Protein AF-A0A3N0I668-F1 (afdb_monomer_lite)

Radius of gyration: 18.01 Å; chains: 1; bounding box: 52×28×44 Å

InterPro domains:
  IPR002631 Plasmid replication protein, origin binding domain [PF01719] (18-89)

Secondary structure (DSSP, 8-state):
--TTHHHHHHHHHHHHTTTEEEEEEEEE-TTTS-TTHHHHHHHTT-EEEEPPPB-S-B-TTSPBPPPBEEEEEEEEEEEEHHHHHHHHHHT-

Organism: NCBI:txid572010

Foldseek 3Di:
DCPPPPVVVVVVVVVCPPFWDQKDKDKAAPVPFDPCLVVLLVVVVWDKDKDDWPQADADPVRHTDHIIIMMMTGHPDTDGPVVVVVSVVSGD

Sequence (92 aa):
MATNSKTTQKKADAKRAGKRARAWTAMVYPDSAPENWQEILREQLIECLISPLHDKDVLPTGEPKKAHWHVVLSFKNPTTFAKACEVFTEIK

Structure (mmCIF, N/CA/C/O backbone):
data_AF-A0A3N0I668-F1
#
_entry.id   AF-A0A3N0I668-F1
#
loop_
_atom_site.group_PDB
_atom_site.id
_atom_site.type_symbol
_atom_site.label_atom_id
_atom_site.label_alt_id
_atom_site.label_comp_id
_atom_site.label_asym_id
_atom_site.label_entity_id
_atom_site.label_seq_id
_atom_site.pdbx_PDB_ins_code
_atom_site.Cartn_x
_atom_site.Cartn_y
_atom_sit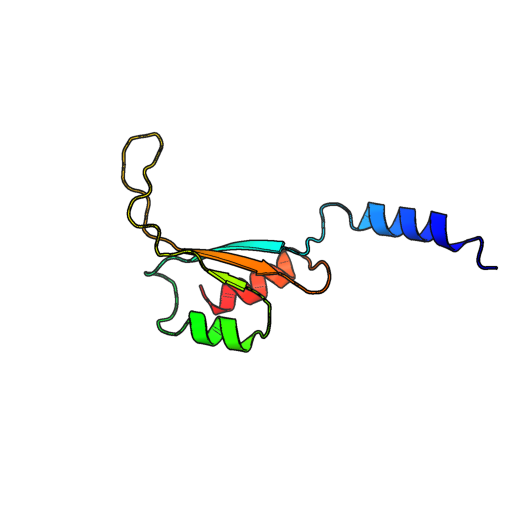e.Cartn_z
_atom_site.occupancy
_atom_site.B_iso_or_equiv
_atom_site.auth_seq_id
_atom_site.auth_comp_id
_atom_site.auth_asym_id
_atom_site.auth_atom_id
_atom_site.pdbx_PDB_model_num
ATOM 1 N N . MET A 1 1 ? -31.332 12.532 26.419 1.00 47.28 1 MET A N 1
ATOM 2 C CA . MET A 1 1 ? -30.320 13.195 25.562 1.00 47.28 1 MET A CA 1
ATOM 3 C C . MET A 1 1 ? -28.937 12.784 26.056 1.00 47.28 1 MET A C 1
ATOM 5 O O . MET A 1 1 ? -28.578 13.161 27.162 1.00 47.28 1 MET A O 1
ATOM 9 N N . ALA A 1 2 ? -28.203 11.939 25.324 1.00 54.47 2 ALA A N 1
ATOM 10 C CA . ALA A 1 2 ? -26.926 11.379 25.786 1.00 54.47 2 ALA A CA 1
ATOM 11 C C . ALA A 1 2 ? -25.804 12.438 25.777 1.00 54.47 2 ALA A C 1
ATOM 13 O O . ALA A 1 2 ? -25.048 12.572 24.819 1.00 54.47 2 ALA A O 1
ATOM 14 N N . THR A 1 3 ? -25.695 13.199 26.862 1.00 53.44 3 THR A N 1
ATOM 15 C CA . THR A 1 3 ? -24.695 14.258 27.083 1.00 53.44 3 THR A CA 1
ATOM 16 C C . THR A 1 3 ? -23.270 13.726 27.275 1.00 53.44 3 THR A C 1
ATOM 18 O O . THR A 1 3 ? -22.311 14.478 27.124 1.00 53.44 3 THR A O 1
ATOM 21 N N . ASN A 1 4 ? -23.101 12.421 27.511 1.00 57.38 4 ASN A N 1
ATOM 22 C CA . ASN A 1 4 ? -21.801 11.787 27.763 1.00 57.38 4 ASN A CA 1
ATOM 23 C C . ASN A 1 4 ? -21.072 11.288 26.487 1.00 57.38 4 ASN A C 1
ATOM 25 O O . ASN A 1 4 ? -20.004 10.673 26.569 1.00 57.38 4 ASN A O 1
ATOM 29 N N . SER A 1 5 ? -21.633 11.522 25.291 1.00 74.06 5 SER A N 1
ATOM 30 C CA . SER A 1 5 ? -21.133 10.909 24.048 1.00 74.06 5 SER A CA 1
ATOM 31 C C . SER A 1 5 ? -19.922 11.630 23.448 1.00 74.06 5 SER A C 1
ATOM 33 O O . SER A 1 5 ? -18.976 10.975 23.018 1.00 74.06 5 SER A O 1
ATOM 35 N N . LYS A 1 6 ? -19.890 12.970 23.467 1.00 80.38 6 LYS A N 1
ATOM 36 C CA . LYS A 1 6 ? -18.849 13.749 22.768 1.00 80.38 6 LYS A CA 1
ATOM 37 C C . LYS A 1 6 ? -17.468 13.617 23.415 1.00 80.38 6 LYS A C 1
ATOM 39 O O . LYS A 1 6 ? -16.473 13.450 22.715 1.00 80.38 6 LYS A O 1
ATOM 44 N N . THR A 1 7 ? -17.393 13.647 24.744 1.00 85.69 7 THR A N 1
ATOM 45 C CA . THR A 1 7 ? -16.121 13.534 25.482 1.00 85.69 7 THR A CA 1
ATOM 46 C C . THR A 1 7 ? -15.538 12.125 25.384 1.00 85.69 7 THR A C 1
ATOM 48 O O . THR A 1 7 ? -14.335 11.959 25.176 1.00 85.69 7 THR A O 1
ATOM 51 N N . THR A 1 8 ? -16.396 11.107 25.479 1.00 84.75 8 THR A N 1
ATOM 52 C CA . THR A 1 8 ? -16.022 9.695 25.314 1.00 84.75 8 THR A CA 1
ATOM 53 C C . THR A 1 8 ? -15.534 9.418 23.894 1.00 84.75 8 THR A C 1
ATOM 55 O O . THR A 1 8 ? -14.472 8.820 23.715 1.00 84.75 8 THR A O 1
ATOM 58 N N . GLN A 1 9 ? -16.247 9.936 22.889 1.00 84.00 9 GLN A N 1
ATOM 59 C CA . GLN A 1 9 ? -15.857 9.847 21.485 1.00 84.00 9 GLN A CA 1
ATOM 60 C C . GLN A 1 9 ? -14.494 10.511 21.241 1.00 84.00 9 GLN A C 1
ATOM 62 O O . GLN A 1 9 ? -13.598 9.877 20.695 1.00 84.00 9 GLN A O 1
ATOM 67 N N . LYS A 1 10 ? -14.273 11.727 21.761 1.00 87.12 10 LYS A N 1
ATOM 68 C CA . LYS A 1 10 ? -12.993 12.444 21.623 1.00 87.12 10 LYS A CA 1
ATOM 69 C C . LYS A 1 10 ? -11.811 11.677 22.231 1.00 87.12 10 LYS A C 1
ATOM 71 O O . LYS A 1 10 ? -10.746 11.615 21.621 1.00 87.12 10 LYS A O 1
ATOM 76 N N . LYS A 1 11 ? -11.987 11.057 23.406 1.00 88.19 11 LYS A N 1
ATOM 77 C CA . LYS A 1 11 ? -10.960 10.190 24.018 1.00 88.19 11 LYS A CA 1
ATOM 78 C C . LYS A 1 11 ? -10.683 8.945 23.166 1.00 88.19 11 LYS A C 1
ATOM 80 O O . LYS A 1 11 ? -9.525 8.561 23.002 1.00 88.19 11 LYS A O 1
ATOM 85 N N . ALA A 1 12 ? -11.725 8.321 22.616 1.00 84.38 12 ALA A N 1
ATOM 86 C CA . ALA A 1 12 ? -11.583 7.160 21.740 1.00 84.38 12 ALA A CA 1
ATOM 87 C C . ALA A 1 12 ? -10.877 7.511 20.419 1.00 84.38 12 ALA A C 1
ATOM 89 O O . ALA A 1 12 ? -10.014 6.754 19.973 1.00 84.38 12 ALA A O 1
ATOM 90 N N . ASP A 1 13 ? -11.193 8.663 19.828 1.00 83.50 13 ASP A N 1
ATOM 91 C CA . ASP A 1 13 ? -10.575 9.141 18.590 1.00 83.50 13 ASP A CA 1
ATOM 92 C C . ASP A 1 13 ? -9.106 9.506 18.805 1.00 83.50 13 ASP A C 1
ATOM 94 O O . ASP A 1 13 ? -8.255 9.052 18.045 1.00 83.50 13 ASP A O 1
ATOM 98 N N . ALA A 1 14 ? -8.771 10.192 19.903 1.00 86.94 14 ALA A N 1
ATOM 99 C CA . ALA A 1 14 ? -7.380 10.454 20.281 1.00 86.94 14 ALA A CA 1
ATOM 100 C C . ALA A 1 14 ? -6.575 9.156 20.480 1.00 86.94 14 ALA A C 1
ATOM 102 O O . ALA A 1 14 ? -5.427 9.064 20.056 1.00 86.94 14 ALA A O 1
ATOM 103 N N . LYS A 1 15 ? -7.184 8.111 21.060 1.00 85.06 15 LYS A N 1
ATOM 104 C CA . LYS A 1 15 ? -6.536 6.796 21.214 1.00 85.06 15 LYS A CA 1
ATOM 105 C C . LYS A 1 15 ? -6.263 6.106 19.869 1.00 85.06 15 LYS A C 1
ATOM 107 O O . LYS A 1 15 ? -5.330 5.302 19.790 1.00 85.06 15 LYS A O 1
ATOM 112 N N . ARG A 1 16 ? -7.090 6.371 18.849 1.00 82.44 16 ARG A N 1
ATOM 113 C CA . ARG A 1 16 ? -7.011 5.786 17.495 1.00 82.44 16 ARG A CA 1
ATOM 114 C C . ARG A 1 16 ? -6.163 6.616 16.529 1.00 82.44 16 ARG A C 1
ATOM 116 O O . ARG A 1 16 ? -5.687 6.054 15.543 1.00 82.44 16 ARG A O 1
ATOM 123 N N . ALA A 1 17 ? -5.987 7.909 16.795 1.00 83.50 17 ALA A N 1
ATOM 124 C CA . ALA A 1 17 ? -5.221 8.827 15.962 1.00 83.50 17 ALA A CA 1
ATOM 125 C C . ALA A 1 17 ? -3.814 8.273 15.684 1.00 83.50 17 ALA A C 1
ATOM 127 O O . ALA A 1 17 ? -3.141 7.777 16.587 1.00 83.50 17 ALA A O 1
ATOM 128 N N . GLY A 1 18 ? -3.408 8.285 14.413 1.00 83.44 18 GLY A N 1
ATOM 129 C CA . GLY A 1 18 ? -2.117 7.757 13.958 1.00 83.44 18 GLY A CA 1
ATOM 130 C C . GLY A 1 18 ? -1.970 6.228 13.978 1.00 83.44 18 GLY A C 1
ATOM 131 O O . GLY A 1 18 ? -0.958 5.723 13.512 1.00 83.44 18 GLY A O 1
ATOM 132 N N . LYS A 1 19 ? -2.956 5.468 14.481 1.00 89.50 19 LYS A N 1
ATOM 133 C CA . LYS A 1 19 ? -2.897 3.990 14.552 1.00 89.50 19 LYS A CA 1
ATOM 134 C C . LYS A 1 19 ? -3.743 3.290 13.496 1.00 89.50 19 LYS A C 1
ATOM 136 O O . LYS A 1 19 ? -3.583 2.090 13.272 1.00 89.50 19 LYS A O 1
ATOM 141 N N . ARG A 1 20 ? -4.698 4.013 12.908 1.00 93.88 20 ARG A N 1
ATOM 142 C CA . ARG A 1 20 ? -5.602 3.504 11.877 1.00 93.88 20 ARG A CA 1
ATOM 143 C C . ARG A 1 20 ? -5.756 4.523 10.760 1.00 93.88 20 ARG A C 1
ATOM 145 O O . ARG A 1 20 ? -5.891 5.712 11.039 1.00 93.88 20 ARG A O 1
ATOM 152 N N . ALA A 1 21 ? -5.815 4.043 9.528 1.00 95.06 21 ALA A N 1
ATOM 153 C CA . ALA A 1 21 ? -6.062 4.848 8.339 1.00 95.06 21 ALA A CA 1
ATOM 154 C C . ALA A 1 21 ? -7.053 4.127 7.423 1.00 95.06 21 ALA A C 1
ATOM 156 O O . ALA A 1 21 ? -7.208 2.910 7.503 1.00 95.06 21 ALA A O 1
ATOM 157 N N . ARG A 1 22 ? -7.774 4.882 6.589 1.00 95.88 22 ARG A N 1
ATOM 158 C CA . ARG A 1 22 ? -8.662 4.298 5.567 1.00 95.88 22 ARG A CA 1
ATOM 159 C C . ARG A 1 22 ? -7.889 3.868 4.329 1.00 95.88 22 ARG A C 1
ATOM 161 O O . ARG A 1 22 ? -8.221 2.841 3.758 1.00 95.88 22 ARG A O 1
ATOM 168 N N . ALA A 1 23 ? -6.886 4.650 3.943 1.00 97.06 23 ALA A N 1
ATOM 169 C CA . ALA A 1 23 ? -6.055 4.379 2.786 1.00 97.06 23 ALA A CA 1
ATOM 170 C C . ALA A 1 23 ? -4.673 3.892 3.227 1.00 97.06 23 ALA A C 1
ATOM 172 O O . ALA A 1 23 ? -4.054 4.508 4.098 1.00 97.06 23 ALA A O 1
ATOM 173 N N . TRP A 1 24 ? -4.203 2.816 2.607 1.00 97.69 24 TRP A N 1
ATOM 174 C CA . TRP A 1 24 ? -2.853 2.280 2.768 1.00 97.69 24 TRP A CA 1
ATOM 175 C C . TRP A 1 24 ? -2.243 2.070 1.389 1.00 97.69 24 TRP A C 1
ATOM 177 O O . TRP A 1 24 ? -2.956 1.692 0.466 1.00 97.69 24 TRP A O 1
ATOM 187 N N . THR A 1 25 ? -0.945 2.325 1.242 1.00 97.38 25 THR A N 1
ATOM 188 C CA . THR A 1 25 ? -0.246 2.196 -0.040 1.00 97.38 25 THR A CA 1
ATOM 189 C C . THR A 1 25 ? 0.970 1.294 0.095 1.00 97.38 25 THR A C 1
ATOM 191 O O . THR A 1 25 ? 1.640 1.316 1.130 1.00 97.38 25 THR A O 1
ATOM 194 N N . ALA A 1 26 ? 1.250 0.517 -0.944 1.00 96.88 26 ALA A N 1
ATOM 195 C CA . ALA A 1 26 ? 2.456 -0.285 -1.064 1.00 96.88 26 ALA A CA 1
ATOM 196 C C . ALA A 1 26 ? 2.981 -0.247 -2.502 1.00 96.88 26 ALA A C 1
ATOM 198 O O . ALA A 1 26 ? 2.248 0.057 -3.446 1.00 96.88 26 ALA A O 1
ATOM 199 N N . MET A 1 27 ? 4.267 -0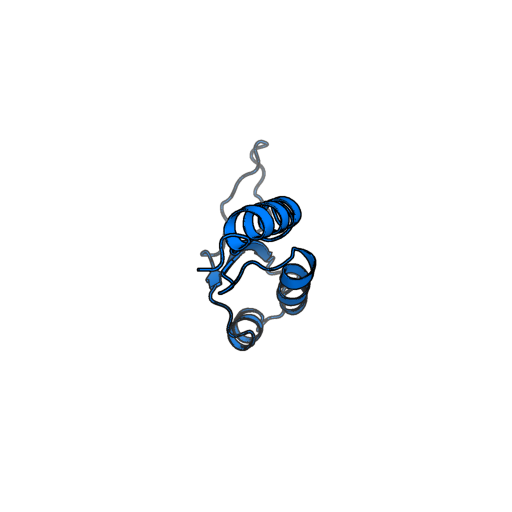.560 -2.652 1.00 97.31 27 MET A N 1
ATOM 200 C CA . MET A 1 27 ? 4.858 -0.858 -3.952 1.00 97.31 27 MET A CA 1
ATOM 201 C C . MET A 1 27 ? 4.802 -2.365 -4.186 1.00 97.31 27 MET A C 1
ATOM 203 O O . MET A 1 27 ? 5.192 -3.130 -3.304 1.00 97.31 27 MET A O 1
ATOM 207 N N . VAL A 1 28 ? 4.347 -2.771 -5.367 1.00 97.56 28 VAL A N 1
ATOM 208 C CA . VAL A 1 28 ? 4.363 -4.166 -5.822 1.00 97.56 28 VAL A CA 1
ATOM 209 C C . VAL A 1 28 ? 5.428 -4.291 -6.903 1.00 97.56 28 VAL A C 1
ATOM 211 O O . VAL A 1 28 ? 5.442 -3.491 -7.839 1.00 97.56 28 VAL A O 1
ATOM 214 N N . TYR A 1 29 ? 6.334 -5.259 -6.766 1.00 97.44 29 TYR A N 1
ATOM 215 C CA . TYR A 1 29 ? 7.412 -5.484 -7.727 1.00 97.44 29 TYR A CA 1
ATOM 216 C C . TYR A 1 29 ? 7.087 -6.679 -8.637 1.00 97.44 29 TYR A C 1
ATOM 218 O O . TYR A 1 29 ? 6.650 -7.708 -8.121 1.00 97.44 29 TYR A O 1
ATOM 226 N N . PRO A 1 30 ? 7.338 -6.592 -9.959 1.00 96.94 30 PRO A N 1
ATOM 227 C CA . PRO A 1 30 ? 7.064 -7.688 -10.893 1.00 96.94 30 PRO A CA 1
ATOM 228 C C . PRO A 1 30 ? 7.790 -9.001 -10.581 1.00 96.94 30 PRO A C 1
ATOM 230 O O . PRO A 1 30 ? 7.321 -10.057 -10.979 1.00 96.94 30 PRO A O 1
ATOM 233 N N . ASP A 1 31 ? 8.944 -8.943 -9.915 1.00 96.62 31 ASP A N 1
ATOM 234 C CA . ASP A 1 31 ? 9.786 -10.109 -9.632 1.00 96.62 31 ASP A CA 1
ATOM 235 C C . ASP A 1 31 ? 9.458 -10.815 -8.312 1.00 96.62 31 ASP A C 1
ATOM 237 O O . ASP A 1 31 ? 9.976 -11.903 -8.070 1.00 96.62 31 ASP A O 1
ATOM 241 N N . SER A 1 32 ? 8.637 -10.204 -7.455 1.00 96.00 32 SER A N 1
ATOM 242 C CA . SER A 1 32 ? 8.147 -10.851 -6.237 1.00 96.00 32 SER A CA 1
ATOM 243 C C . SER A 1 32 ? 6.686 -11.270 -6.364 1.00 96.00 32 SER A C 1
ATOM 245 O O . SER A 1 32 ? 6.331 -12.347 -5.895 1.00 96.00 32 SER A O 1
ATOM 247 N N . ALA A 1 33 ? 5.869 -10.457 -7.039 1.00 96.75 33 ALA A N 1
ATOM 248 C CA . ALA A 1 33 ? 4.433 -10.667 -7.100 1.00 96.75 33 ALA A CA 1
ATOM 249 C C . ALA A 1 33 ? 4.062 -11.972 -7.834 1.00 96.75 33 ALA A C 1
ATOM 251 O O . ALA A 1 33 ? 4.635 -12.267 -8.888 1.00 96.75 33 ALA A O 1
ATOM 252 N N . PRO A 1 34 ? 3.051 -12.718 -7.348 1.00 97.31 34 PRO A N 1
ATOM 253 C CA . PRO A 1 34 ? 2.449 -13.812 -8.102 1.00 97.31 34 PRO A CA 1
ATOM 254 C C . PRO A 1 34 ? 1.944 -13.342 -9.473 1.00 97.31 34 PRO A C 1
ATOM 256 O O . PRO A 1 34 ? 1.475 -12.215 -9.610 1.00 97.31 34 PRO A O 1
ATOM 259 N N . GLU A 1 35 ? 1.956 -14.214 -10.483 1.00 96.25 35 GLU A N 1
ATOM 260 C CA . GLU A 1 35 ? 1.497 -13.862 -11.840 1.00 96.25 35 GLU A CA 1
ATOM 261 C C . GLU A 1 35 ? 0.044 -13.341 -11.855 1.00 96.25 35 GLU A C 1
ATOM 263 O O . GLU A 1 35 ? -0.282 -12.414 -12.592 1.00 96.25 35 GLU A O 1
ATOM 268 N N . ASN A 1 36 ? -0.803 -13.875 -10.971 1.00 96.94 36 ASN A N 1
ATOM 269 C CA . ASN A 1 36 ? -2.218 -13.532 -10.806 1.00 96.94 36 ASN A CA 1
ATOM 270 C C . ASN A 1 36 ? -2.497 -12.589 -9.615 1.00 96.94 36 ASN A C 1
ATOM 272 O O . ASN A 1 36 ? -3.571 -12.633 -9.009 1.00 96.94 36 ASN A O 1
ATOM 276 N N . TRP A 1 37 ? -1.534 -11.755 -9.210 1.00 97.75 37 TRP A N 1
ATOM 277 C CA . TRP A 1 37 ? -1.677 -10.906 -8.018 1.00 97.75 37 TRP A CA 1
ATOM 278 C C . TRP A 1 37 ? -2.865 -9.929 -8.089 1.00 97.75 37 TRP A C 1
ATOM 280 O O . TRP A 1 37 ? -3.452 -9.589 -7.060 1.00 97.75 37 TRP A O 1
ATOM 290 N N . GLN A 1 38 ? -3.250 -9.479 -9.290 1.00 96.69 38 GLN A N 1
ATOM 291 C CA . GLN A 1 38 ? -4.399 -8.584 -9.475 1.00 96.69 38 GLN A CA 1
ATOM 292 C C . GLN A 1 38 ? -5.724 -9.309 -9.223 1.00 96.69 38 GLN A C 1
ATOM 294 O O . GLN A 1 38 ? -6.648 -8.724 -8.655 1.00 96.69 38 GLN A O 1
ATOM 299 N N . GLU A 1 39 ? -5.818 -10.581 -9.608 1.00 97.62 39 GLU A N 1
ATOM 300 C CA . GLU A 1 39 ? -6.945 -11.460 -9.308 1.00 97.62 39 GLU A CA 1
ATOM 301 C C . GLU A 1 39 ? -7.033 -11.720 -7.803 1.00 97.62 39 GLU A C 1
ATOM 303 O O . GLU A 1 39 ? -8.100 -11.517 -7.224 1.00 97.62 39 GLU A O 1
ATOM 308 N N . ILE A 1 40 ? -5.906 -12.046 -7.156 1.00 97.25 40 ILE A N 1
ATOM 309 C CA . ILE A 1 40 ? -5.831 -12.210 -5.694 1.00 97.25 40 ILE A CA 1
ATOM 310 C C . ILE A 1 40 ? -6.328 -10.939 -4.994 1.00 97.25 40 ILE A C 1
ATOM 312 O O . ILE A 1 40 ? -7.130 -11.011 -4.064 1.00 97.25 40 ILE A O 1
ATOM 316 N N . LEU A 1 41 ? -5.912 -9.755 -5.462 1.00 96.19 41 LEU A N 1
ATOM 317 C CA . LEU A 1 41 ? -6.357 -8.480 -4.897 1.00 96.19 41 LEU A CA 1
ATOM 318 C C . LEU A 1 41 ? -7.853 -8.225 -5.123 1.00 96.19 41 LEU A C 1
ATOM 320 O O . LEU A 1 41 ? -8.535 -7.713 -4.234 1.00 96.19 41 LEU A O 1
ATOM 324 N N . ARG A 1 42 ? -8.378 -8.590 -6.298 1.00 96.19 42 ARG A N 1
ATOM 325 C CA . ARG A 1 42 ? -9.805 -8.472 -6.631 1.00 96.19 42 ARG A CA 1
ATOM 326 C C . ARG A 1 42 ? -10.668 -9.315 -5.691 1.00 96.19 42 ARG A C 1
ATOM 328 O O . ARG A 1 42 ? -11.723 -8.846 -5.262 1.00 96.19 42 ARG A O 1
ATOM 335 N N . GLU A 1 43 ? -10.219 -10.516 -5.339 1.00 97.00 43 GLU A N 1
ATOM 336 C CA . GLU A 1 43 ? -10.922 -11.423 -4.421 1.00 97.00 43 GLU A CA 1
ATOM 337 C C . GLU A 1 43 ? -11.020 -10.883 -2.987 1.00 97.00 43 GLU A C 1
ATOM 339 O O . GLU A 1 43 ? -11.934 -11.253 -2.251 1.00 97.00 43 GLU A O 1
ATOM 344 N N . GLN A 1 44 ? -10.153 -9.940 -2.601 1.00 95.38 44 GLN A N 1
ATOM 345 C CA . GLN A 1 44 ? -10.216 -9.292 -1.286 1.00 95.38 44 GLN A CA 1
ATOM 346 C C . GLN A 1 44 ? -11.440 -8.380 -1.123 1.00 95.38 44 GLN A C 1
ATOM 348 O O . GLN A 1 44 ? -11.773 -8.008 0.003 1.00 95.38 44 GLN A O 1
ATOM 353 N N . LEU A 1 45 ? -12.110 -7.998 -2.222 1.00 95.69 45 LEU A N 1
ATOM 354 C CA . LEU A 1 45 ? -13.281 -7.108 -2.225 1.00 95.69 45 LEU A CA 1
ATOM 355 C C . LEU A 1 45 ? -13.030 -5.765 -1.510 1.00 95.69 45 LEU A C 1
ATOM 357 O O . LEU A 1 45 ? -13.928 -5.175 -0.902 1.00 95.69 45 LEU A O 1
ATOM 361 N N . ILE A 1 46 ? -11.792 -5.273 -1.589 1.00 96.38 46 ILE A N 1
ATOM 362 C CA . ILE A 1 46 ? -11.379 -3.956 -1.100 1.00 96.38 46 ILE A CA 1
ATOM 363 C C . ILE A 1 46 ? -11.232 -3.036 -2.311 1.00 96.38 46 ILE A C 1
ATOM 365 O O . ILE A 1 46 ? -10.621 -3.408 -3.312 1.00 96.38 46 ILE A O 1
ATOM 369 N N . GLU A 1 47 ? -11.773 -1.821 -2.222 1.00 97.25 47 GLU A N 1
ATOM 370 C CA . GLU A 1 47 ? -11.563 -0.805 -3.254 1.00 97.25 47 GLU A CA 1
ATOM 371 C C . GLU A 1 47 ? -10.063 -0.527 -3.389 1.00 97.25 47 GLU A C 1
ATOM 373 O O . GLU A 1 47 ? -9.396 -0.211 -2.399 1.00 97.25 47 GLU A O 1
ATOM 378 N N . CYS A 1 48 ? -9.523 -0.628 -4.602 1.00 97.06 48 CYS A N 1
ATOM 379 C CA . CYS A 1 48 ? -8.113 -0.365 -4.843 1.00 97.06 48 CYS A CA 1
ATOM 380 C C . CYS A 1 48 ? -7.877 0.498 -6.081 1.00 97.06 48 CYS A C 1
ATOM 382 O O . CYS A 1 48 ? -8.684 0.536 -7.009 1.00 97.06 48 CYS A O 1
ATOM 384 N N . LEU A 1 49 ? -6.748 1.202 -6.065 1.00 97.81 49 LEU A N 1
ATOM 385 C CA . LEU A 1 49 ? -6.190 1.896 -7.216 1.00 97.81 49 LEU A CA 1
ATOM 386 C C . LEU A 1 49 ? -4.828 1.283 -7.507 1.00 97.81 49 LEU A C 1
ATOM 388 O O . LEU A 1 49 ? -4.007 1.150 -6.599 1.00 97.81 49 LEU A O 1
ATOM 392 N N . ILE A 1 50 ? -4.600 0.938 -8.767 1.00 97.94 50 ILE A N 1
ATOM 393 C CA . ILE A 1 50 ? -3.337 0.396 -9.258 1.00 97.94 50 ILE A CA 1
ATOM 394 C C . ILE A 1 50 ? -2.823 1.381 -10.306 1.00 97.94 50 ILE A C 1
ATOM 396 O O . ILE A 1 50 ? -3.547 1.722 -11.243 1.00 97.94 50 ILE A O 1
ATOM 400 N N . SER A 1 51 ? -1.605 1.887 -10.127 1.00 98.06 51 SER A N 1
ATOM 401 C CA . SER A 1 51 ? -0.960 2.736 -11.132 1.00 98.06 51 SER A CA 1
ATOM 402 C C . SER A 1 51 ? -0.643 1.937 -12.406 1.00 98.06 51 SER A C 1
ATOM 404 O O . SER A 1 51 ? -0.589 0.708 -12.370 1.00 98.06 51 SER A O 1
ATOM 406 N N . PRO A 1 52 ? -0.319 2.593 -13.533 1.00 98.12 52 PRO A N 1
ATOM 407 C CA . PRO A 1 52 ? 0.487 1.959 -14.576 1.00 98.12 52 PRO A CA 1
ATOM 408 C C . PRO A 1 52 ? 1.803 1.404 -14.002 1.00 98.12 52 PRO A C 1
ATOM 410 O O . PRO A 1 52 ? 2.175 1.721 -12.869 1.00 98.12 52 PRO A O 1
ATOM 413 N N . LEU A 1 53 ? 2.527 0.590 -14.770 1.00 98.19 53 LEU A N 1
ATOM 414 C CA . LEU A 1 53 ? 3.874 0.176 -14.375 1.00 98.19 53 LEU A CA 1
ATOM 415 C C . LEU A 1 53 ? 4.802 1.400 -14.361 1.00 98.19 53 LEU A C 1
ATOM 417 O O . LEU A 1 53 ? 4.895 2.116 -15.356 1.00 98.19 53 LEU A O 1
ATOM 421 N N . HIS A 1 54 ? 5.487 1.629 -13.243 1.00 98.25 54 HIS A N 1
ATOM 422 C CA . HIS A 1 54 ? 6.544 2.627 -13.126 1.00 98.25 54 HIS A CA 1
ATOM 423 C C . HIS A 1 54 ? 7.872 1.989 -13.530 1.00 98.25 54 HIS A C 1
ATOM 425 O O . HIS A 1 54 ? 8.567 1.415 -12.696 1.00 98.25 54 HIS A O 1
ATOM 431 N N . ASP A 1 55 ? 8.221 2.075 -14.811 1.00 97.94 55 ASP A N 1
ATOM 432 C CA . ASP A 1 55 ? 9.467 1.558 -15.402 1.00 97.94 55 ASP A CA 1
ATOM 433 C C . ASP A 1 55 ? 10.433 2.669 -15.860 1.00 97.94 55 ASP A C 1
ATOM 435 O O . ASP A 1 55 ? 11.506 2.394 -16.394 1.00 97.94 55 ASP A O 1
ATOM 439 N N . LYS A 1 56 ? 10.057 3.934 -15.637 1.00 97.62 56 LYS A N 1
ATOM 440 C CA . LYS A 1 56 ? 10.807 5.135 -16.053 1.00 97.62 56 LYS A CA 1
ATOM 441 C C . LYS A 1 56 ? 11.197 6.044 -14.892 1.00 97.62 56 LYS A C 1
ATOM 443 O O . LYS A 1 56 ? 11.737 7.128 -15.111 1.00 97.62 56 LYS A O 1
ATOM 448 N N . ASP A 1 57 ? 10.912 5.624 -13.665 1.00 97.44 57 ASP A N 1
ATOM 449 C CA . ASP A 1 57 ? 11.262 6.395 -12.483 1.00 97.44 57 ASP A CA 1
ATOM 450 C C . ASP A 1 57 ? 12.778 6.404 -12.279 1.00 97.44 57 ASP A C 1
ATOM 452 O O . ASP A 1 57 ? 13.455 5.392 -12.459 1.00 97.44 57 ASP A O 1
ATOM 456 N N . VAL A 1 58 ? 13.304 7.543 -11.835 1.00 97.75 58 VAL A N 1
ATOM 457 C CA . VAL A 1 58 ? 14.743 7.749 -11.640 1.00 97.75 58 VAL A CA 1
ATOM 458 C C . VAL A 1 58 ? 15.025 8.103 -10.179 1.00 97.75 58 VAL A C 1
ATOM 460 O O . VAL A 1 58 ? 14.252 8.822 -9.537 1.00 97.75 58 VAL A O 1
ATOM 463 N N . LEU A 1 59 ? 16.103 7.558 -9.616 1.00 95.56 59 LEU A N 1
ATOM 464 C CA . LEU A 1 59 ? 16.626 7.956 -8.311 1.00 95.56 59 LEU A CA 1
ATOM 465 C C . LEU A 1 59 ? 17.240 9.363 -8.388 1.00 95.56 59 LEU A C 1
ATOM 467 O O . LEU A 1 59 ? 17.617 9.810 -9.471 1.00 95.56 59 LEU A O 1
ATOM 471 N N . PRO A 1 60 ? 17.427 10.055 -7.247 1.00 96.62 60 PRO A N 1
ATOM 472 C CA . PRO A 1 60 ? 18.162 11.323 -7.220 1.00 96.62 60 PRO A CA 1
ATOM 473 C C . PRO A 1 60 ? 19.591 11.225 -7.781 1.00 96.62 60 PRO A C 1
ATOM 475 O O . PRO A 1 60 ? 20.147 12.229 -8.208 1.00 96.62 60 PRO A O 1
ATOM 478 N N . THR A 1 61 ? 20.175 10.021 -7.794 1.00 96.50 61 THR A N 1
ATOM 479 C CA . THR A 1 61 ? 21.485 9.715 -8.391 1.00 96.50 61 THR A CA 1
ATOM 480 C C . THR A 1 61 ? 21.466 9.657 -9.922 1.00 96.50 61 THR A C 1
ATOM 482 O 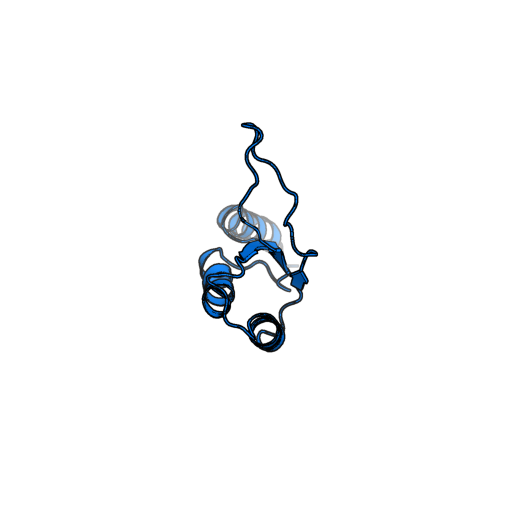O . THR A 1 61 ? 22.526 9.598 -10.533 1.00 96.50 61 THR A O 1
ATOM 485 N N . GLY A 1 62 ? 20.288 9.663 -10.555 1.00 95.88 62 GLY A N 1
ATOM 486 C CA . GLY A 1 62 ? 20.127 9.451 -11.996 1.00 95.88 62 GLY A CA 1
ATOM 487 C C . GLY A 1 62 ? 20.015 7.978 -12.403 1.00 95.88 62 GLY A C 1
ATOM 488 O O . GLY A 1 62 ? 19.747 7.686 -13.566 1.00 95.88 62 GLY A O 1
ATOM 489 N N . GLU A 1 63 ? 20.170 7.044 -11.463 1.00 97.25 63 GLU A N 1
ATOM 490 C CA . GLU A 1 63 ? 20.002 5.614 -11.725 1.00 97.25 63 GLU A CA 1
ATOM 491 C C . GLU A 1 63 ? 18.512 5.242 -11.859 1.00 97.25 63 GLU A C 1
ATOM 493 O O . GLU A 1 63 ? 17.686 5.755 -11.092 1.00 97.25 63 GLU A O 1
ATOM 498 N N . PRO A 1 64 ? 18.133 4.343 -12.790 1.00 97.25 64 PRO A N 1
ATOM 499 C CA . PRO A 1 64 ? 16.759 3.861 -12.894 1.00 97.25 64 PRO A CA 1
ATOM 500 C C . PRO A 1 64 ? 16.297 3.192 -11.594 1.00 97.25 64 PRO A C 1
ATOM 502 O O . PRO A 1 64 ? 16.995 2.344 -11.033 1.00 97.25 64 PRO A O 1
ATOM 505 N N . LYS A 1 65 ? 15.097 3.535 -11.119 1.00 97.50 65 LYS A N 1
ATOM 506 C CA . LYS A 1 65 ? 14.455 2.787 -10.034 1.00 97.50 65 LYS A CA 1
ATOM 507 C C . LYS A 1 65 ? 14.026 1.414 -10.535 1.00 97.50 65 LYS A C 1
ATOM 509 O O . LYS A 1 65 ? 13.681 1.230 -11.699 1.00 97.50 65 LYS A O 1
ATOM 514 N N . LYS A 1 66 ? 13.970 0.455 -9.611 1.00 97.25 66 LYS A N 1
ATOM 515 C CA . LYS A 1 66 ? 13.377 -0.856 -9.880 1.00 97.25 66 LYS A CA 1
ATOM 516 C C . LYS A 1 66 ? 11.915 -0.686 -10.309 1.00 97.25 66 LYS A C 1
ATOM 518 O O . LYS A 1 66 ? 11.176 0.061 -9.664 1.00 97.25 66 LYS A O 1
ATOM 523 N N . ALA A 1 67 ? 11.514 -1.387 -11.369 1.00 98.19 67 ALA A N 1
ATOM 524 C CA . ALA A 1 67 ? 10.157 -1.315 -11.895 1.00 98.19 67 ALA A CA 1
ATOM 525 C C . ALA A 1 67 ? 9.133 -1.750 -10.836 1.00 98.19 67 ALA A C 1
ATOM 527 O O . ALA A 1 67 ? 9.330 -2.776 -10.185 1.00 98.19 67 ALA A O 1
ATOM 528 N N . HIS A 1 68 ? 8.069 -0.973 -10.640 1.00 98.12 68 HIS A N 1
ATOM 529 C CA . HIS A 1 68 ? 7.063 -1.236 -9.607 1.00 98.12 68 HIS A CA 1
ATOM 530 C C . HIS A 1 68 ? 5.685 -0.685 -9.984 1.00 98.12 68 HIS A C 1
ATOM 532 O O . HIS A 1 68 ? 5.561 0.190 -10.835 1.00 98.12 68 HIS A O 1
ATOM 538 N N . TRP A 1 69 ? 4.640 -1.170 -9.322 1.00 98.31 69 TRP A N 1
ATOM 539 C CA . TRP A 1 69 ? 3.332 -0.516 -9.284 1.00 98.31 69 TRP A CA 1
ATOM 540 C C . TRP A 1 69 ? 3.129 0.150 -7.929 1.00 98.31 69 TRP A C 1
ATOM 542 O O . TRP A 1 69 ? 3.536 -0.398 -6.904 1.00 98.31 69 TRP A O 1
ATOM 552 N N 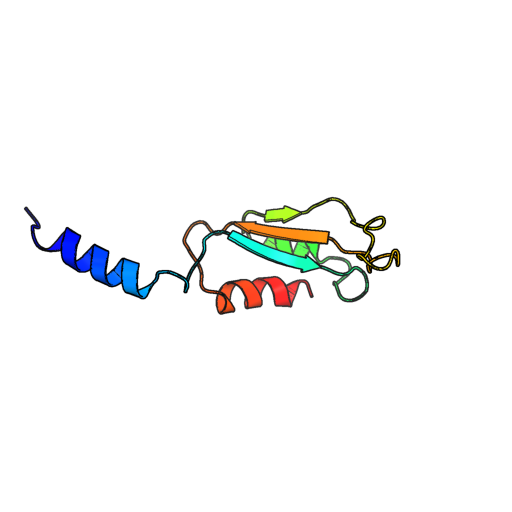. HIS A 1 70 ? 2.439 1.286 -7.902 1.00 98.06 70 HIS A N 1
ATOM 553 C CA . HIS A 1 70 ? 1.812 1.784 -6.685 1.00 98.06 70 HIS A CA 1
ATOM 554 C C . HIS A 1 70 ? 0.409 1.200 -6.561 1.00 98.06 70 HIS A C 1
ATOM 556 O O . HIS A 1 70 ? -0.420 1.351 -7.460 1.00 98.06 70 HIS A O 1
ATOM 562 N N . VAL A 1 71 ? 0.136 0.572 -5.419 1.00 98.06 71 VAL A N 1
ATOM 563 C CA . VAL A 1 71 ? -1.181 0.029 -5.086 1.00 98.06 71 VAL A CA 1
ATOM 564 C C . VAL A 1 71 ? -1.704 0.728 -3.845 1.00 98.06 71 VAL A C 1
ATOM 566 O O . VAL A 1 71 ? -1.069 0.689 -2.793 1.00 98.06 71 VAL A O 1
ATOM 569 N N . VAL A 1 72 ? -2.879 1.344 -3.957 1.00 98.25 72 VAL A N 1
ATOM 570 C CA . VAL A 1 72 ? -3.594 1.955 -2.832 1.00 98.25 72 VAL A CA 1
ATOM 571 C C . VAL A 1 72 ? -4.815 1.11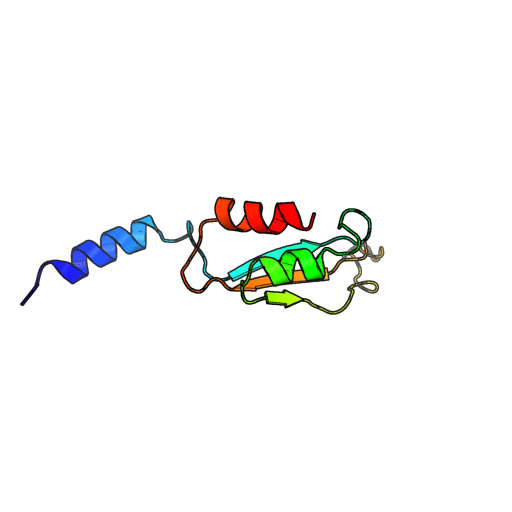1 -2.503 1.00 98.25 72 VAL A C 1
ATOM 573 O O . VAL A 1 72 ? -5.671 0.921 -3.360 1.00 98.25 72 VAL A O 1
ATOM 576 N N . LEU A 1 73 ? -4.929 0.661 -1.254 1.00 97.81 73 LEU A N 1
ATOM 577 C CA . LEU A 1 73 ? -6.130 0.032 -0.705 1.00 97.81 73 LEU A CA 1
ATOM 578 C C . LEU A 1 73 ? -6.956 1.062 0.061 1.00 97.81 73 LEU A C 1
ATOM 580 O O . LEU A 1 73 ? -6.439 1.710 0.970 1.00 97.81 73 LEU A O 1
ATOM 584 N N . SER A 1 74 ? -8.239 1.180 -0.273 1.00 97.69 74 SER A N 1
ATOM 585 C CA . SER A 1 74 ? -9.224 2.038 0.386 1.00 97.69 74 SER A CA 1
ATOM 586 C C . SER A 1 74 ? -10.226 1.182 1.162 1.00 97.69 74 SER A C 1
ATOM 588 O O . SER A 1 74 ? -11.151 0.585 0.616 1.00 97.69 74 SER A O 1
ATOM 590 N N . PHE A 1 75 ? -10.056 1.124 2.481 1.00 96.75 75 PHE A N 1
ATOM 591 C CA . PHE A 1 75 ? -10.975 0.422 3.366 1.00 96.75 75 PHE A CA 1
ATOM 592 C C . PHE A 1 75 ? -12.189 1.294 3.708 1.00 96.75 75 PHE A C 1
ATOM 594 O O . PHE A 1 75 ? -12.076 2.481 4.049 1.00 96.75 75 PHE A O 1
ATOM 601 N N . LYS A 1 76 ? -13.370 0.663 3.738 1.00 95.75 76 LYS A N 1
ATOM 602 C CA . LYS A 1 76 ? -14.633 1.302 4.146 1.00 95.75 76 LYS A CA 1
ATOM 603 C C . LYS A 1 76 ? -14.529 1.989 5.513 1.00 95.75 76 LYS A C 1
ATOM 605 O O . LYS A 1 76 ? -15.011 3.105 5.684 1.00 95.75 76 LYS A O 1
ATOM 610 N N . ASN A 1 77 ? -13.858 1.346 6.468 1.00 93.62 77 ASN A N 1
ATOM 611 C CA . ASN A 1 77 ? -13.567 1.882 7.798 1.00 93.62 77 ASN A CA 1
ATOM 612 C C . ASN A 1 77 ? -12.048 1.934 8.022 1.00 93.62 77 ASN A C 1
ATOM 614 O O . ASN A 1 77 ? -11.354 1.075 7.485 1.00 93.62 77 ASN A O 1
ATOM 618 N N . PRO A 1 78 ? -11.515 2.856 8.851 1.00 93.75 78 PRO A N 1
ATOM 619 C CA . PRO A 1 78 ? -10.086 2.887 9.150 1.00 93.75 78 PRO A CA 1
ATOM 620 C C . PRO A 1 78 ? -9.578 1.525 9.641 1.00 93.75 78 PRO A C 1
ATOM 622 O O . PRO A 1 78 ? -10.135 0.963 10.581 1.00 93.75 78 PRO A O 1
ATOM 625 N N . THR A 1 79 ? -8.509 0.995 9.073 1.00 95.69 79 THR A N 1
ATOM 626 C CA . THR A 1 79 ? -7.876 -0.270 9.478 1.00 95.69 79 THR A CA 1
ATOM 627 C C . THR A 1 79 ? -6.514 -0.004 10.098 1.00 95.69 79 THR A C 1
ATOM 629 O O . THR A 1 79 ? -5.997 1.104 9.999 1.00 95.69 79 THR A O 1
ATOM 632 N N . THR A 1 80 ? -5.970 -0.974 10.831 1.00 95.75 80 THR A N 1
ATOM 633 C CA . THR A 1 80 ? -4.605 -0.899 11.367 1.00 95.75 80 THR A CA 1
ATOM 634 C C . THR A 1 80 ? -3.588 -1.229 10.278 1.00 95.75 80 THR A C 1
ATOM 636 O O . THR A 1 80 ? -3.917 -1.914 9.312 1.00 95.75 80 THR A O 1
ATOM 639 N N . PHE A 1 81 ? -2.338 -0.810 10.484 1.00 95.38 81 PHE A N 1
ATOM 640 C CA . PHE A 1 81 ? -1.222 -1.176 9.610 1.00 95.38 81 PHE A CA 1
ATOM 641 C C . PHE A 1 81 ? -1.103 -2.697 9.441 1.00 95.38 81 PHE A C 1
ATOM 643 O O . PHE A 1 81 ? -1.080 -3.180 8.319 1.00 95.38 81 PHE A O 1
ATOM 650 N N . ALA A 1 82 ? -1.145 -3.456 10.544 1.00 96.12 82 ALA A N 1
ATOM 651 C CA . ALA A 1 82 ? -1.059 -4.918 10.510 1.00 96.12 82 ALA A CA 1
ATOM 652 C C . ALA A 1 82 ? -2.137 -5.554 9.616 1.00 96.12 82 ALA A C 1
ATOM 654 O O . ALA A 1 82 ? -1.823 -6.417 8.804 1.00 96.12 82 ALA A O 1
ATOM 655 N N . LYS A 1 83 ? -3.387 -5.069 9.694 1.00 95.88 83 LYS A N 1
ATOM 656 C CA . LYS A 1 83 ? -4.465 -5.597 8.852 1.00 95.88 83 LYS A CA 1
ATOM 657 C C . LYS A 1 83 ? -4.263 -5.262 7.374 1.00 95.88 83 LYS A C 1
ATOM 659 O O . LYS A 1 83 ? -4.609 -6.066 6.518 1.00 95.88 83 LYS A O 1
ATOM 664 N N . ALA A 1 84 ? -3.721 -4.083 7.071 1.00 96.44 84 ALA A N 1
ATOM 665 C CA . ALA A 1 84 ? -3.357 -3.731 5.703 1.00 96.44 84 ALA A CA 1
ATOM 666 C C . ALA A 1 84 ? -2.195 -4.600 5.188 1.00 96.44 84 ALA A C 1
ATOM 668 O O . ALA A 1 84 ? -2.232 -5.041 4.045 1.00 96.44 84 ALA A O 1
ATOM 669 N N . CYS A 1 85 ? -1.203 -4.901 6.035 1.00 96.50 85 CYS A N 1
ATOM 670 C CA . CYS A 1 85 ? -0.091 -5.787 5.692 1.00 96.50 85 CYS A CA 1
ATOM 671 C C . CYS A 1 85 ? -0.542 -7.207 5.356 1.00 96.50 85 CYS A C 1
ATOM 673 O O . CYS A 1 85 ? 0.022 -7.780 4.434 1.00 96.50 85 CYS A O 1
ATOM 675 N N . GLU A 1 86 ? -1.538 -7.762 6.055 1.00 96.88 86 GLU A N 1
ATOM 676 C CA . GLU A 1 86 ? -2.101 -9.080 5.713 1.00 96.88 86 GLU A CA 1
ATOM 677 C C . GLU A 1 86 ? -2.533 -9.120 4.242 1.00 96.88 86 GLU A C 1
ATOM 679 O O . GLU A 1 86 ? -2.096 -9.989 3.503 1.00 96.88 86 GLU A O 1
ATOM 684 N N . VAL A 1 87 ? -3.281 -8.110 3.785 1.00 96.81 87 VAL A N 1
ATOM 685 C CA . VAL A 1 87 ? -3.737 -8.020 2.387 1.00 96.81 87 VAL A CA 1
ATOM 686 C C . VAL A 1 87 ? -2.565 -7.869 1.417 1.00 96.81 87 VAL A C 1
ATOM 688 O O . VAL A 1 87 ? -2.517 -8.542 0.394 1.00 96.81 87 VAL A O 1
ATOM 691 N N . PHE A 1 88 ? -1.597 -7.005 1.733 1.00 96.88 88 PHE A N 1
ATOM 692 C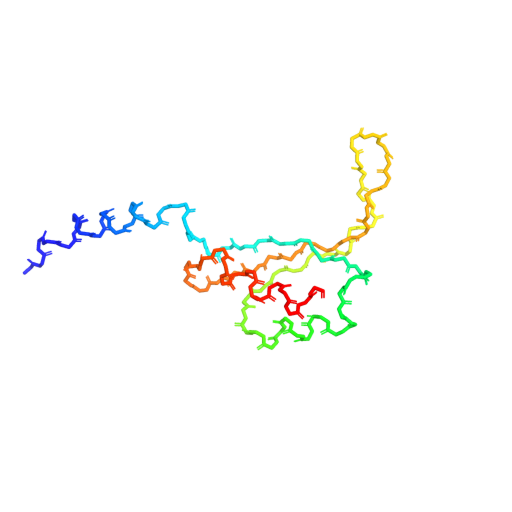 CA . PHE A 1 88 ? -0.423 -6.817 0.876 1.00 96.88 88 PHE A CA 1
ATOM 693 C C . PHE A 1 88 ? 0.514 -8.031 0.842 1.00 96.88 88 PHE A C 1
ATOM 695 O O . PHE A 1 88 ? 1.292 -8.156 -0.097 1.00 96.88 88 PHE A O 1
ATOM 702 N N . THR A 1 89 ? 0.457 -8.913 1.841 1.00 96.50 89 THR A N 1
ATOM 703 C CA . THR A 1 89 ? 1.281 -10.130 1.885 1.00 96.50 89 THR A CA 1
ATOM 704 C C . THR A 1 89 ? 0.781 -11.177 0.894 1.00 96.50 89 THR A C 1
ATOM 706 O O . THR A 1 89 ? 1.600 -11.890 0.332 1.00 96.50 89 THR A O 1
ATOM 709 N N . GLU A 1 90 ? -0.526 -11.221 0.617 1.00 95.81 90 GLU A N 1
ATOM 710 C CA . GLU A 1 90 ? -1.120 -12.145 -0.365 1.00 95.81 90 GLU A CA 1
ATOM 711 C C . GLU A 1 90 ? -0.693 -11.848 -1.812 1.00 95.81 90 GLU A C 1
ATOM 713 O O . GLU A 1 90 ? -0.743 -12.722 -2.671 1.00 95.81 90 GLU A O 1
ATOM 718 N N . ILE A 1 91 ? -0.280 -10.608 -2.093 1.00 94.31 91 ILE A N 1
ATOM 719 C CA . ILE A 1 91 ? 0.113 -10.152 -3.437 1.00 94.31 91 ILE A CA 1
ATOM 720 C C . ILE A 1 91 ? 1.618 -9.890 -3.567 1.00 94.31 91 ILE A C 1
ATOM 722 O O . ILE A 1 91 ? 2.050 -9.281 -4.549 1.00 94.31 91 ILE A O 1
ATOM 726 N N . LYS A 1 92 ? 2.393 -10.266 -2.547 1.00 85.25 92 LYS A N 1
ATOM 727 C CA . LYS A 1 92 ? 3.829 -10.009 -2.482 1.00 85.25 92 LYS A CA 1
ATOM 728 C C . LYS A 1 92 ? 4.632 -11.081 -3.186 1.00 85.25 92 LYS A C 1
ATOM 730 O O . LYS A 1 92 ? 4.373 -12.275 -2.936 1.00 85.25 92 LYS A O 1
#

pLDDT: mean 92.72, std 9.86, range [47.28, 98.31]